Protein AF-A0A9P0GI19-F1 (afdb_monomer)

Structure (mmCIF, N/CA/C/O backbone):
data_AF-A0A9P0GI19-F1
#
_entry.id   AF-A0A9P0GI19-F1
#
loop_
_atom_site.group_PDB
_atom_site.id
_atom_site.type_symbol
_atom_site.label_atom_id
_atom_site.label_alt_id
_atom_site.label_comp_id
_atom_site.label_asym_id
_atom_site.label_entity_id
_atom_site.label_seq_id
_atom_site.pdbx_PDB_ins_code
_atom_site.Cartn_x
_atom_site.Cartn_y
_atom_site.Cartn_z
_atom_site.occupancy
_atom_site.B_iso_or_equiv
_atom_site.auth_seq_id
_atom_site.auth_comp_id
_atom_site.auth_asym_id
_atom_site.auth_atom_id
_atom_site.pdbx_PDB_model_num
ATOM 1 N N . MET A 1 1 ? 0.088 -21.884 -46.556 1.00 51.97 1 MET A N 1
ATOM 2 C CA . MET A 1 1 ? 1.433 -22.027 -45.948 1.00 51.97 1 MET A CA 1
ATOM 3 C C . MET A 1 1 ? 1.439 -21.371 -44.568 1.00 51.97 1 MET A C 1
ATOM 5 O O . MET A 1 1 ? 1.230 -20.167 -44.485 1.00 51.97 1 MET A O 1
ATO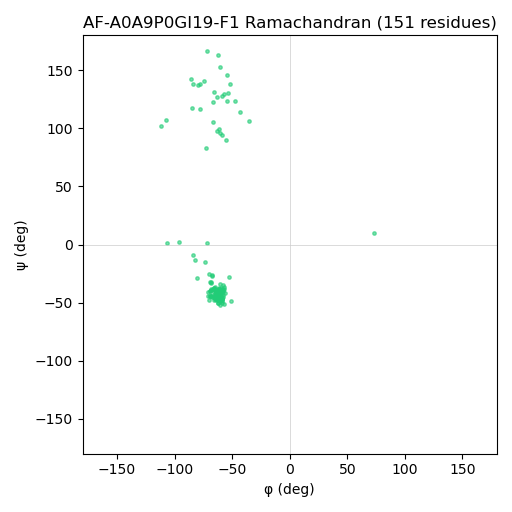M 9 N N . VAL A 1 2 ? 1.616 -22.134 -43.483 1.00 59.59 2 VAL A N 1
ATOM 10 C CA . VAL A 1 2 ? 1.692 -21.584 -42.114 1.00 59.59 2 VAL A CA 1
ATOM 11 C C . VAL A 1 2 ? 3.131 -21.141 -41.852 1.00 59.59 2 VAL A C 1
ATOM 13 O O . VAL A 1 2 ? 4.045 -21.959 -41.904 1.00 59.59 2 VAL A O 1
ATOM 16 N N . ARG A 1 3 ? 3.357 -19.843 -41.606 1.00 62.59 3 ARG A N 1
ATOM 17 C CA . ARG A 1 3 ? 4.704 -19.324 -41.318 1.00 62.59 3 ARG A CA 1
ATOM 18 C C . ARG A 1 3 ? 5.224 -19.899 -39.990 1.00 62.59 3 ARG A C 1
ATOM 20 O O . ARG A 1 3 ? 4.510 -19.807 -38.987 1.00 62.59 3 ARG A O 1
ATOM 27 N N . PRO A 1 4 ? 6.457 -20.435 -39.942 1.00 59.81 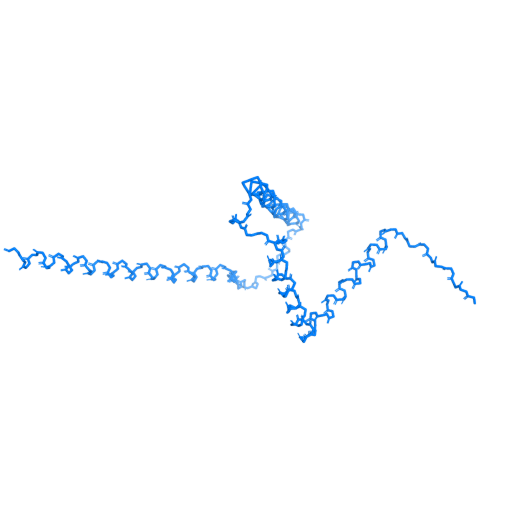4 PRO A N 1
ATOM 28 C CA . PRO A 1 4 ? 7.031 -20.947 -38.704 1.00 59.81 4 PRO A CA 1
ATOM 29 C C . PRO A 1 4 ? 7.190 -19.812 -37.682 1.00 59.81 4 PRO A C 1
ATOM 31 O O . PRO A 1 4 ? 7.761 -18.758 -37.974 1.00 59.81 4 PRO A O 1
ATOM 34 N N . LYS A 1 5 ? 6.651 -20.007 -36.471 1.00 65.44 5 LYS A N 1
ATOM 35 C CA . LYS A 1 5 ? 6.769 -19.035 -35.374 1.00 65.44 5 LYS A CA 1
ATOM 36 C C . LYS A 1 5 ? 8.231 -18.953 -34.927 1.00 65.44 5 LYS A C 1
ATOM 38 O O . LYS A 1 5 ? 8.809 -19.957 -34.519 1.00 65.44 5 LYS A O 1
ATOM 43 N N . ARG A 1 6 ? 8.815 -17.750 -34.970 1.00 68.06 6 ARG A N 1
ATOM 44 C CA . ARG A 1 6 ? 10.153 -17.480 -34.415 1.00 68.06 6 ARG A CA 1
ATOM 45 C C . ARG A 1 6 ? 10.155 -17.821 -32.920 1.00 68.06 6 ARG A C 1
ATOM 47 O O . ARG A 1 6 ? 9.285 -17.344 -32.188 1.00 68.06 6 ARG A O 1
ATOM 54 N N . LYS A 1 7 ? 11.116 -18.636 -32.474 1.00 67.94 7 LYS A N 1
ATOM 55 C CA . LYS A 1 7 ? 11.340 -18.915 -31.048 1.00 67.94 7 LYS A CA 1
ATOM 56 C C . LYS A 1 7 ? 11.823 -17.616 -30.390 1.00 67.94 7 LYS A C 1
ATOM 58 O O . LYS A 1 7 ? 12.934 -17.176 -30.648 1.00 67.94 7 LYS A O 1
ATOM 63 N N . CYS A 1 8 ? 10.949 -16.969 -29.623 1.00 65.12 8 CYS A N 1
ATOM 64 C CA . CYS A 1 8 ? 11.297 -15.815 -28.792 1.00 65.12 8 CYS A CA 1
ATOM 65 C C . CYS A 1 8 ? 12.006 -16.337 -27.539 1.00 65.12 8 CYS A C 1
ATOM 67 O O . CYS A 1 8 ? 11.541 -17.328 -26.968 1.00 65.12 8 CYS A O 1
ATOM 69 N N . SER A 1 9 ? 13.077 -15.679 -27.100 1.00 80.88 9 SER A N 1
ATOM 70 C CA . SER A 1 9 ? 13.710 -16.005 -25.817 1.00 80.88 9 SER A CA 1
ATOM 71 C C . SER A 1 9 ? 12.717 -15.800 -24.663 1.00 80.88 9 SER A C 1
ATOM 73 O O . SER A 1 9 ? 11.797 -14.979 -24.753 1.00 80.88 9 SER A O 1
ATOM 75 N N . ASP A 1 10 ? 12.880 -16.535 -23.562 1.00 79.31 10 ASP A N 1
ATOM 76 C CA . ASP A 1 10 ? 12.007 -16.404 -22.391 1.00 79.31 10 ASP A CA 1
ATOM 77 C C . ASP A 1 10 ? 11.998 -14.983 -21.819 1.00 79.31 10 ASP A C 1
ATOM 79 O O . ASP A 1 10 ? 10.946 -14.4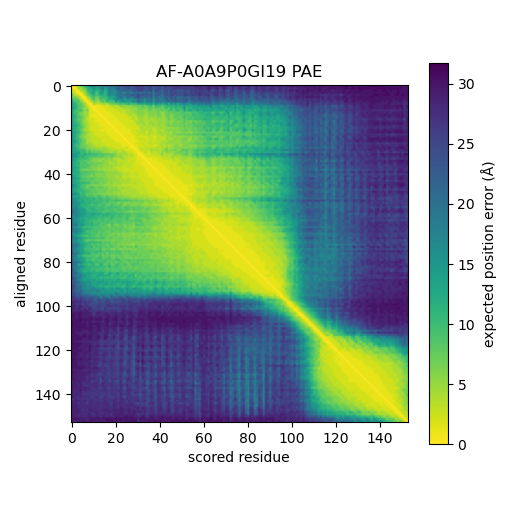90 -21.401 1.00 79.31 10 ASP A O 1
ATOM 83 N N . GLU A 1 11 ? 13.136 -14.291 -21.866 1.00 85.44 11 GLU A N 1
ATOM 84 C CA . GLU A 1 11 ? 13.231 -12.898 -21.428 1.00 85.44 11 GLU A CA 1
ATOM 85 C C . GLU A 1 11 ? 12.482 -11.947 -22.367 1.00 85.44 11 GLU A C 1
ATOM 87 O O . GLU A 1 11 ? 11.728 -11.084 -21.912 1.00 85.44 11 GLU A O 1
ATOM 92 N N . GLU A 1 12 ? 12.562 -12.161 -23.679 1.00 85.12 12 GLU A N 1
ATOM 93 C CA . GLU A 1 12 ? 11.792 -11.380 -24.653 1.00 85.12 12 GLU A CA 1
ATOM 94 C C . GLU A 1 12 ? 10.284 -11.618 -24.505 1.00 85.12 12 GLU A C 1
ATOM 96 O O . GLU A 1 12 ? 9.478 -10.693 -24.641 1.00 85.12 12 GLU A O 1
ATOM 101 N N . ARG A 1 13 ? 9.880 -12.855 -24.188 1.00 84.31 13 ARG A N 1
ATOM 102 C CA . ARG A 1 13 ? 8.482 -13.204 -23.917 1.00 84.31 13 ARG A CA 1
ATOM 103 C C . ARG A 1 13 ? 7.970 -12.490 -22.666 1.00 84.31 13 ARG A C 1
ATOM 105 O O . ARG A 1 13 ? 6.895 -11.887 -22.713 1.00 84.31 13 ARG A O 1
ATOM 112 N N . LYS A 1 14 ? 8.744 -12.501 -21.575 1.00 89.94 14 LYS A N 1
ATOM 113 C CA . LYS A 1 14 ? 8.419 -11.761 -20.342 1.00 89.94 14 LYS A CA 1
ATOM 114 C C . LYS A 1 14 ? 8.334 -10.259 -20.602 1.00 89.94 14 LYS A C 1
ATOM 116 O O . LYS A 1 14 ? 7.399 -9.613 -20.126 1.00 89.94 14 LYS A O 1
ATOM 121 N N . GLN A 1 15 ? 9.263 -9.704 -21.375 1.00 90.75 15 GLN A N 1
ATOM 122 C CA . GLN A 1 15 ? 9.289 -8.279 -21.688 1.00 90.75 15 GLN A CA 1
ATOM 123 C C . GLN A 1 15 ? 8.067 -7.856 -22.515 1.00 90.75 15 GLN A C 1
ATOM 125 O O . GLN A 1 15 ? 7.352 -6.930 -22.126 1.00 90.75 15 GLN A O 1
ATOM 130 N N . LYS A 1 16 ? 7.730 -8.604 -23.573 1.00 89.12 16 LYS A N 1
ATOM 131 C CA . LYS A 1 16 ? 6.510 -8.371 -24.366 1.00 89.12 16 LYS A CA 1
ATOM 132 C C . LYS A 1 16 ? 5.245 -8.454 -23.516 1.00 89.12 16 LYS A C 1
ATOM 134 O O . LYS A 1 16 ? 4.326 -7.651 -23.687 1.00 89.12 16 LYS A O 1
ATOM 139 N N . GLN A 1 17 ? 5.191 -9.391 -22.569 1.00 91.06 17 GLN A N 1
ATOM 140 C CA . GLN A 1 17 ? 4.063 -9.503 -21.648 1.00 91.06 17 GLN A CA 1
ATOM 141 C C . GLN A 1 17 ? 3.953 -8.273 -20.733 1.00 91.06 17 GLN A C 1
ATOM 143 O O . GLN A 1 17 ? 2.862 -7.715 -20.594 1.00 91.06 17 GLN A O 1
ATOM 148 N N . ARG A 1 18 ? 5.070 -7.797 -20.162 1.00 93.06 18 ARG A N 1
ATOM 149 C CA . ARG A 1 18 ? 5.110 -6.574 -19.337 1.00 93.06 18 ARG A CA 1
ATOM 150 C C . ARG A 1 18 ? 4.628 -5.353 -20.115 1.00 93.06 18 ARG A C 1
ATOM 152 O O . ARG A 1 18 ? 3.797 -4.599 -19.611 1.00 93.06 18 ARG A O 1
ATOM 159 N N . GLU A 1 19 ? 5.101 -5.183 -21.345 1.00 93.38 19 GLU A N 1
ATOM 160 C CA . GLU A 1 19 ? 4.708 -4.073 -22.218 1.00 93.38 19 GLU A CA 1
ATOM 161 C C . GLU A 1 19 ? 3.229 -4.133 -22.598 1.00 93.38 19 GLU A C 1
ATOM 163 O O . GLU A 1 19 ? 2.533 -3.119 -22.548 1.00 93.38 19 GLU A O 1
ATOM 168 N N . THR A 1 20 ? 2.716 -5.325 -22.902 1.00 93.38 20 THR A N 1
ATOM 169 C CA . THR A 1 20 ? 1.297 -5.524 -23.221 1.00 93.38 20 THR A CA 1
ATOM 170 C C . THR A 1 20 ? 0.411 -5.162 -22.028 1.00 93.38 20 THR A C 1
ATOM 172 O O . THR A 1 20 ? -0.559 -4.418 -22.178 1.00 93.38 20 THR A O 1
ATOM 175 N N . VAL A 1 21 ? 0.777 -5.611 -20.822 1.00 93.06 21 VAL A N 1
ATOM 176 C CA . VAL A 1 21 ? 0.066 -5.261 -19.581 1.00 93.06 21 VAL A CA 1
ATOM 177 C C . VAL A 1 21 ? 0.151 -3.760 -19.299 1.00 93.06 21 VAL A C 1
ATOM 179 O O . VAL A 1 21 ? -0.842 -3.160 -18.884 1.00 93.06 21 VAL A O 1
ATOM 182 N N . LYS A 1 22 ? 1.306 -3.130 -19.545 1.00 93.44 22 LYS A N 1
ATOM 183 C CA . LYS A 1 22 ? 1.484 -1.681 -19.386 1.00 93.44 22 LYS A CA 1
ATOM 184 C C . LYS A 1 22 ? 0.533 -0.908 -20.304 1.00 93.44 22 LYS A C 1
ATOM 186 O O . LYS A 1 22 ? -0.259 -0.109 -19.807 1.00 93.44 22 LYS A O 1
ATOM 191 N N . ARG A 1 23 ? 0.523 -1.232 -21.602 1.00 93.38 23 ARG A N 1
ATOM 192 C CA . ARG A 1 23 ? -0.377 -0.619 -22.595 1.00 93.38 23 ARG A CA 1
ATOM 193 C C . ARG A 1 23 ? -1.849 -0.837 -22.247 1.00 93.38 23 ARG A C 1
ATOM 195 O O . ARG A 1 23 ? -2.660 0.071 -22.385 1.00 93.38 23 ARG A O 1
ATOM 202 N N . PHE A 1 24 ? -2.211 -2.027 -21.768 1.00 92.44 24 PHE A N 1
ATOM 203 C CA . PHE A 1 24 ? -3.574 -2.318 -21.318 1.00 92.44 24 PHE A CA 1
ATOM 204 C C . PHE A 1 24 ? -3.997 -1.424 -20.141 1.00 92.44 24 PHE A C 1
ATOM 206 O O . PHE A 1 24 ? -5.075 -0.831 -20.169 1.00 92.44 24 PHE A O 1
ATOM 213 N N . ARG A 1 25 ? -3.129 -1.262 -19.135 1.00 88.88 25 ARG A N 1
ATOM 214 C CA . ARG A 1 25 ? -3.385 -0.379 -17.984 1.00 88.88 25 ARG A CA 1
ATOM 215 C C . ARG A 1 25 ? -3.516 1.086 -18.394 1.00 88.88 25 ARG A C 1
ATOM 217 O O . ARG A 1 25 ? -4.370 1.783 -17.855 1.00 88.88 25 ARG A O 1
ATOM 224 N N . GLU A 1 26 ? -2.698 1.547 -19.337 1.00 91.38 26 GLU A N 1
ATOM 225 C CA . GLU A 1 26 ? -2.779 2.905 -19.892 1.00 91.38 26 GLU A CA 1
ATOM 226 C C . GLU A 1 26 ? -4.103 3.130 -20.631 1.00 91.38 26 GLU A C 1
ATOM 228 O O . GLU A 1 26 ? -4.789 4.114 -20.367 1.00 91.38 26 GLU A O 1
ATOM 233 N N . LYS A 1 27 ? -4.535 2.174 -21.464 1.00 91.31 27 LYS A N 1
ATOM 234 C CA . LYS A 1 27 ? -5.835 2.236 -22.156 1.00 91.31 27 LYS A CA 1
ATOM 235 C C . LYS A 1 27 ? -7.020 2.334 -21.196 1.00 91.31 27 LYS A C 1
ATOM 237 O O . LYS A 1 27 ? -7.977 3.043 -21.496 1.00 91.31 27 LYS A O 1
ATOM 242 N N . ILE A 1 28 ? -6.978 1.627 -20.066 1.00 88.69 28 ILE A N 1
ATOM 243 C CA . ILE A 1 28 ? -8.022 1.730 -19.036 1.00 88.69 28 ILE A CA 1
ATOM 244 C C . ILE A 1 28 ? -7.952 3.091 -18.347 1.00 88.69 28 ILE A C 1
ATOM 246 O O . ILE A 1 28 ? -8.973 3.753 -18.231 1.00 88.69 28 ILE A O 1
ATOM 250 N N . ARG A 1 29 ? -6.759 3.530 -17.928 1.00 89.56 29 ARG A N 1
ATOM 251 C CA . ARG A 1 29 ? -6.575 4.804 -17.216 1.00 89.56 29 ARG A CA 1
ATOM 252 C C . ARG A 1 29 ? -7.029 6.011 -18.037 1.00 89.56 29 ARG A C 1
ATOM 254 O O . ARG A 1 29 ? -7.617 6.925 -17.478 1.00 89.56 29 ARG A O 1
ATOM 261 N N . ASN A 1 30 ? -6.762 6.001 -19.340 1.00 91.00 30 ASN A N 1
ATOM 262 C CA . ASN A 1 30 ? -7.091 7.113 -20.228 1.00 91.00 30 ASN A CA 1
ATOM 263 C C . ASN A 1 30 ? -8.600 7.212 -20.530 1.00 91.00 30 ASN A C 1
ATOM 265 O O . ASN A 1 30 ? -9.050 8.244 -21.011 1.00 91.00 30 ASN A O 1
ATOM 269 N N . ASN A 1 31 ? -9.386 6.167 -20.243 1.00 90.94 31 ASN A N 1
ATOM 270 C CA . ASN A 1 31 ? -10.837 6.158 -20.427 1.00 90.94 31 ASN A CA 1
ATOM 271 C C . ASN A 1 31 ? -11.548 6.227 -19.069 1.00 90.94 31 ASN A C 1
ATOM 273 O O . ASN A 1 31 ? -11.615 5.222 -18.362 1.00 90.94 31 ASN A O 1
ATOM 277 N N . SER A 1 32 ? -12.142 7.379 -18.739 1.00 86.62 32 SER A N 1
ATOM 278 C CA . SER A 1 32 ? -12.802 7.618 -17.441 1.00 86.62 32 SER A CA 1
ATOM 279 C C . SER A 1 32 ? -13.819 6.526 -17.063 1.00 86.62 32 SER A C 1
ATOM 281 O O . SER A 1 32 ? -13.718 5.926 -15.994 1.00 86.62 32 SER A O 1
ATOM 283 N N . ASN A 1 33 ? -14.721 6.164 -17.983 1.00 88.88 33 ASN A N 1
ATOM 284 C CA . ASN A 1 33 ? -15.758 5.154 -17.729 1.00 88.88 33 ASN A CA 1
ATOM 285 C C . ASN A 1 33 ? -15.173 3.767 -17.417 1.00 88.88 33 ASN A C 1
ATOM 287 O O . ASN A 1 33 ? -15.578 3.119 -16.455 1.00 88.88 33 ASN A O 1
ATOM 291 N N . LYS A 1 34 ? -14.166 3.330 -18.187 1.00 89.19 34 LYS A N 1
ATOM 292 C CA . LYS A 1 34 ? -13.504 2.029 -17.976 1.00 89.19 34 LYS A CA 1
ATOM 293 C C . LYS A 1 34 ? -12.700 2.003 -16.679 1.00 89.19 34 LYS A C 1
ATOM 295 O O . LYS A 1 34 ? -12.561 0.954 -16.056 1.00 89.19 34 LYS A O 1
ATOM 300 N N . TYR A 1 35 ? -12.143 3.143 -16.281 1.00 90.50 35 TYR A N 1
ATOM 301 C CA . TYR A 1 35 ? -11.402 3.272 -15.035 1.00 90.50 35 TYR A CA 1
ATOM 302 C C . TYR A 1 35 ? -12.316 3.170 -13.807 1.00 90.50 35 TYR A C 1
ATOM 304 O O . TYR A 1 35 ? -11.996 2.440 -12.865 1.00 90.50 35 TYR A O 1
ATOM 312 N N . GLU A 1 36 ? -13.469 3.841 -13.831 1.00 91.94 36 GLU A N 1
ATOM 313 C CA . GLU A 1 36 ? -14.451 3.758 -12.745 1.00 91.94 36 GLU A CA 1
ATOM 314 C C . GLU A 1 36 ? -15.109 2.373 -12.665 1.00 91.94 36 GLU A C 1
ATOM 316 O O . GLU A 1 36 ? -15.243 1.817 -11.573 1.00 91.94 36 GLU A O 1
ATOM 321 N N . GLU A 1 37 ? -15.405 1.743 -13.804 1.00 92.88 37 GLU A N 1
ATOM 322 C CA . GLU A 1 37 ? -15.878 0.355 -13.850 1.00 92.88 37 GLU A CA 1
ATOM 323 C C . GLU A 1 37 ? -14.846 -0.623 -13.261 1.00 92.88 37 GLU A C 1
ATOM 325 O O . GLU A 1 37 ? -15.179 -1.469 -12.429 1.00 92.88 37 GLU A O 1
ATOM 330 N N . ALA A 1 38 ? -13.563 -0.469 -13.609 1.00 91.19 38 ALA A N 1
ATOM 331 C CA . ALA A 1 38 ? -12.494 -1.286 -13.041 1.00 91.19 38 ALA A CA 1
ATOM 332 C C . ALA A 1 38 ? -12.387 -1.118 -11.515 1.00 91.19 38 ALA A C 1
ATOM 334 O O . ALA A 1 38 ? -12.253 -2.111 -10.795 1.00 91.19 38 ALA A O 1
ATOM 335 N N . LYS A 1 39 ? -12.499 0.116 -11.006 1.00 94.06 39 LYS A N 1
ATOM 336 C CA . LYS A 1 39 ? -12.533 0.380 -9.561 1.00 94.06 39 LYS A CA 1
ATOM 337 C C . LYS A 1 39 ? -13.737 -0.262 -8.885 1.00 94.06 39 LYS A C 1
ATOM 339 O O . LYS A 1 39 ? -13.578 -0.821 -7.800 1.00 94.06 39 LYS A O 1
ATOM 344 N N . ARG A 1 40 ? -14.926 -0.172 -9.487 1.00 95.12 40 ARG A N 1
ATOM 345 C CA . ARG A 1 40 ? -16.143 -0.799 -8.955 1.00 95.12 40 ARG A CA 1
ATOM 346 C C . ARG A 1 40 ? -15.956 -2.309 -8.834 1.00 95.12 40 ARG A C 1
ATOM 348 O O . ARG A 1 40 ? -16.126 -2.846 -7.743 1.00 95.12 40 ARG A O 1
ATOM 355 N N . ASN A 1 41 ? -15.502 -2.951 -9.908 1.00 94.50 41 ASN A N 1
ATOM 356 C CA . ASN A 1 41 ? -15.245 -4.390 -9.944 1.00 94.50 41 ASN A CA 1
ATOM 357 C C . ASN A 1 41 ? -14.199 -4.814 -8.902 1.00 94.50 41 ASN A C 1
ATOM 359 O O . ASN A 1 41 ? -14.311 -5.874 -8.289 1.00 94.50 41 ASN A O 1
ATOM 363 N N . GLU A 1 42 ? -13.168 -3.998 -8.672 1.00 93.69 42 GLU A N 1
ATOM 364 C CA . GLU A 1 42 ? -12.162 -4.284 -7.648 1.00 93.69 42 GLU A CA 1
ATOM 365 C C . GLU A 1 42 ? -12.717 -4.161 -6.222 1.00 93.69 42 GLU A C 1
ATOM 367 O O . GLU A 1 42 ? -12.432 -5.022 -5.384 1.00 93.69 42 GLU A O 1
ATOM 372 N N . ARG A 1 43 ? -13.563 -3.157 -5.949 1.00 95.25 43 ARG A N 1
ATOM 373 C CA . ARG A 1 43 ? -14.270 -3.041 -4.662 1.00 95.25 43 ARG A CA 1
ATOM 374 C C . ARG A 1 43 ? -15.168 -4.247 -4.419 1.00 95.25 43 ARG A C 1
ATOM 376 O O . ARG A 1 43 ? -15.101 -4.839 -3.349 1.00 95.25 43 ARG A O 1
ATOM 383 N N . GLU A 1 44 ? -15.957 -4.637 -5.412 1.00 96.31 44 GLU A N 1
ATOM 384 C CA . GLU A 1 44 ? -16.855 -5.789 -5.318 1.00 96.31 44 GLU A CA 1
ATOM 385 C C . GLU A 1 44 ? -16.079 -7.084 -5.047 1.00 96.31 44 GLU A C 1
ATOM 387 O O . GLU A 1 44 ? -16.370 -7.804 -4.097 1.00 96.31 44 GLU A O 1
ATOM 392 N N . ARG A 1 45 ? -14.983 -7.326 -5.778 1.00 95.75 45 ARG A N 1
ATOM 393 C CA . ARG A 1 45 ? -14.088 -8.464 -5.507 1.00 95.75 45 ARG A CA 1
ATOM 394 C C . ARG A 1 45 ? -13.524 -8.445 -4.090 1.00 95.75 45 ARG A C 1
ATOM 396 O O . ARG A 1 45 ? -13.362 -9.510 -3.493 1.00 95.75 45 ARG A O 1
ATOM 403 N N . TYR A 1 46 ? -13.174 -7.269 -3.570 1.00 94.94 46 TYR A N 1
ATOM 404 C CA . TYR A 1 46 ? -12.691 -7.128 -2.201 1.00 94.94 46 TYR A CA 1
ATOM 405 C C . TYR A 1 46 ? -13.776 -7.502 -1.186 1.00 94.94 46 TYR A C 1
ATOM 407 O O . TYR A 1 46 ? -13.496 -8.302 -0.292 1.00 94.94 46 TYR A O 1
ATOM 415 N N . TYR A 1 47 ? -15.000 -6.988 -1.345 1.00 94.25 47 TYR A N 1
ATOM 416 C CA . TYR A 1 47 ? -16.126 -7.330 -0.473 1.00 94.25 47 TYR A CA 1
ATOM 417 C C . TYR A 1 47 ? -16.451 -8.822 -0.539 1.00 94.25 47 TYR A C 1
ATOM 419 O O . TYR A 1 47 ? -16.426 -9.471 0.501 1.00 94.25 47 TYR A O 1
ATOM 427 N N . ASN A 1 48 ? -16.558 -9.405 -1.735 1.00 95.25 48 ASN A N 1
ATOM 428 C CA . ASN A 1 48 ? -16.811 -10.839 -1.904 1.00 95.25 48 ASN A CA 1
ATOM 429 C C . ASN A 1 48 ? -15.716 -11.690 -1.237 1.00 95.25 48 ASN A C 1
ATOM 431 O O . ASN A 1 48 ? -15.987 -12.697 -0.589 1.00 95.25 48 ASN A O 1
ATOM 435 N N . ARG A 1 49 ? -14.440 -11.291 -1.343 1.00 95.06 49 ARG A N 1
ATOM 436 C CA . ARG A 1 49 ? -13.337 -11.992 -0.660 1.00 95.06 49 ARG A CA 1
ATOM 437 C C . ARG A 1 49 ? -13.379 -11.842 0.856 1.00 95.06 49 ARG A C 1
ATOM 439 O O . ARG A 1 49 ? -12.930 -12.751 1.555 1.00 95.06 49 ARG A O 1
ATOM 446 N N . LYS A 1 50 ? -13.851 -10.702 1.351 1.00 92.44 50 LYS A N 1
ATOM 447 C CA . LYS A 1 50 ? -14.028 -10.445 2.778 1.00 92.44 50 LYS A CA 1
ATOM 448 C C . LYS A 1 50 ? -15.190 -11.268 3.336 1.00 92.44 50 LYS A C 1
ATOM 450 O O . LYS A 1 50 ? -15.011 -11.899 4.369 1.00 92.44 50 LYS A O 1
ATOM 455 N N . GLU A 1 51 ? -16.315 -11.326 2.626 1.00 91.44 51 GLU A N 1
ATOM 456 C CA . GLU A 1 51 ? -17.486 -12.141 2.980 1.00 91.44 51 GLU A CA 1
ATOM 457 C C . GLU A 1 51 ? -17.158 -13.635 3.005 1.00 91.44 51 GLU A C 1
ATOM 459 O O . GLU A 1 51 ? -17.432 -14.310 3.989 1.00 91.44 51 GLU A O 1
ATOM 464 N N . VAL A 1 52 ? -16.451 -14.137 1.987 1.00 94.00 52 VAL A N 1
ATOM 465 C CA . VAL A 1 52 ? -15.994 -15.541 1.921 1.00 94.00 52 VAL A CA 1
ATOM 466 C C . VAL A 1 52 ? -14.852 -15.833 2.923 1.00 94.00 52 VAL A C 1
ATOM 468 O O . VAL A 1 52 ? -14.316 -16.937 2.967 1.00 94.00 52 VAL A O 1
ATOM 471 N N . GLY A 1 53 ? -14.418 -14.855 3.727 1.00 87.94 53 GLY A N 1
ATOM 472 C CA . GLY A 1 53 ? -13.396 -15.044 4.765 1.00 87.94 53 GLY A CA 1
ATOM 473 C C . GLY A 1 53 ? -11.964 -15.221 4.243 1.00 87.94 53 GLY A C 1
ATOM 474 O O . GLY A 1 53 ? -11.052 -15.519 5.015 1.00 87.94 53 GLY A O 1
ATOM 475 N N . LYS A 1 54 ? -11.726 -14.995 2.942 1.00 90.81 54 LYS A N 1
ATOM 476 C CA . LYS A 1 54 ? -10.376 -15.004 2.343 1.00 90.81 54 LYS A CA 1
ATOM 477 C C . LYS A 1 54 ? -9.544 -13.802 2.790 1.00 90.81 54 LYS A C 1
ATOM 479 O O . LYS A 1 54 ? -8.318 -13.864 2.770 1.00 90.81 54 LYS A O 1
ATOM 484 N N . ILE A 1 55 ? -10.200 -12.707 3.172 1.00 90.44 55 ILE A N 1
ATOM 485 C CA . ILE A 1 55 ? -9.572 -11.537 3.792 1.00 90.44 55 ILE A CA 1
ATOM 486 C C . ILE A 1 55 ? -10.047 -11.474 5.242 1.00 90.44 55 ILE A C 1
ATOM 488 O O . ILE A 1 55 ? -11.164 -11.039 5.512 1.00 90.44 55 ILE A O 1
ATOM 492 N N . LYS A 1 56 ? -9.185 -11.903 6.169 1.00 91.25 56 LYS A N 1
ATOM 493 C CA . LYS A 1 56 ? -9.452 -11.848 7.610 1.00 91.25 56 LYS A CA 1
ATOM 494 C C . LYS A 1 56 ? -9.092 -10.475 8.176 1.00 91.25 56 LYS A C 1
ATOM 496 O O . LYS A 1 56 ? -8.044 -9.911 7.849 1.00 91.25 56 LYS A O 1
ATOM 501 N N . SER A 1 57 ? -9.932 -9.947 9.060 1.00 90.81 57 SER A N 1
ATOM 502 C CA . SER A 1 57 ? -9.569 -8.808 9.907 1.00 90.81 57 SER A CA 1
ATOM 503 C C . SER A 1 57 ? -8.560 -9.227 10.987 1.00 90.81 57 SER A C 1
ATOM 505 O O . SER A 1 57 ? -8.377 -10.409 11.272 1.00 90.81 57 SER A O 1
ATOM 507 N N . ILE A 1 58 ? -7.922 -8.259 11.654 1.00 90.12 58 ILE A N 1
ATOM 508 C CA . ILE A 1 58 ? -6.990 -8.548 12.761 1.00 90.12 58 ILE A CA 1
ATOM 509 C C . ILE A 1 58 ? -7.681 -9.275 13.920 1.00 90.12 58 ILE A C 1
ATOM 511 O O . ILE A 1 58 ? -7.060 -10.127 14.556 1.00 90.12 58 ILE A O 1
ATOM 515 N N . SER A 1 59 ? -8.954 -8.975 14.185 1.00 90.38 59 SER A N 1
ATOM 516 C CA . SER A 1 59 ? -9.725 -9.672 15.218 1.00 90.38 59 SER A CA 1
ATOM 517 C C . SER A 1 59 ? -10.032 -11.122 14.840 1.00 90.38 59 SER A C 1
ATOM 519 O O . SER A 1 59 ? -10.044 -11.975 15.717 1.00 90.38 59 SER A O 1
ATOM 521 N N . GLN A 1 60 ? -10.210 -11.407 13.547 1.00 92.38 60 GLN A N 1
ATOM 522 C CA . GLN A 1 60 ? -10.493 -12.748 13.020 1.00 92.38 60 GLN A CA 1
ATOM 523 C C . GLN A 1 60 ? -9.237 -13.615 12.835 1.00 92.38 60 GLN A C 1
ATOM 525 O O . GLN A 1 60 ? -9.346 -14.819 12.612 1.00 92.38 60 GLN A O 1
ATOM 530 N N . MET A 1 61 ? -8.041 -13.023 12.887 1.00 94.75 61 MET A N 1
ATOM 531 C CA . MET A 1 61 ? -6.782 -13.760 12.790 1.00 94.75 61 MET A CA 1
ATOM 532 C C . MET A 1 61 ? -6.413 -14.417 14.125 1.00 94.75 61 MET A C 1
ATOM 534 O O . MET A 1 61 ? -6.443 -13.782 15.185 1.00 94.75 61 MET A O 1
ATOM 538 N N . SER A 1 62 ? -5.953 -15.666 14.058 1.00 95.44 62 SER A N 1
ATOM 539 C CA . SER A 1 62 ? -5.343 -16.362 15.192 1.00 95.44 62 SER A CA 1
ATOM 540 C C . SER A 1 62 ? -4.061 -15.664 15.658 1.00 95.44 62 SER A C 1
ATOM 542 O O . SER A 1 62 ? -3.440 -14.879 14.936 1.00 95.44 62 SER A O 1
ATOM 544 N N . TYR A 1 63 ? -3.602 -15.971 16.874 1.00 96.38 63 TYR A N 1
ATOM 545 C CA . TYR A 1 63 ? -2.349 -15.413 17.390 1.00 96.38 63 TYR A CA 1
ATOM 546 C C . TYR A 1 63 ? -1.146 -15.697 16.471 1.00 96.38 63 TYR A C 1
ATOM 548 O O . TYR A 1 63 ? -0.353 -14.792 16.201 1.00 96.38 63 TYR A O 1
ATOM 556 N N . ARG A 1 64 ? -1.048 -16.921 15.935 1.00 96.25 64 ARG A N 1
ATOM 557 C CA . ARG A 1 64 ? 0.030 -17.319 15.017 1.00 96.25 64 ARG A CA 1
ATOM 558 C C . ARG A 1 64 ? -0.006 -16.514 13.717 1.00 96.25 64 ARG A C 1
ATOM 560 O O . ARG A 1 64 ? 1.019 -15.963 13.326 1.00 96.25 64 ARG A O 1
ATOM 567 N N . GLU A 1 65 ? -1.181 -16.370 13.104 1.00 95.19 65 GLU A N 1
ATOM 568 C CA . GLU A 1 65 ? -1.360 -15.559 11.890 1.00 95.19 65 GLU A CA 1
ATOM 569 C C . GLU A 1 65 ? -1.017 -14.085 12.142 1.00 95.19 65 GLU A C 1
ATOM 571 O O . GLU A 1 65 ? -0.282 -13.477 11.366 1.00 95.19 65 GLU A O 1
ATOM 576 N N . ARG A 1 66 ? -1.463 -13.514 13.271 1.00 96.56 66 ARG A N 1
ATOM 577 C CA . ARG A 1 66 ? -1.108 -12.137 13.656 1.00 96.56 66 ARG A CA 1
ATOM 578 C C . ARG A 1 66 ? 0.397 -11.960 13.830 1.00 96.56 66 ARG A C 1
ATOM 580 O O . ARG A 1 66 ? 0.941 -10.943 13.401 1.00 96.56 66 ARG A O 1
ATOM 587 N N . SER A 1 67 ? 1.070 -12.921 14.462 1.00 97.00 67 SER A N 1
ATOM 588 C CA . SER A 1 67 ? 2.524 -12.889 14.652 1.00 97.00 67 SER A CA 1
ATOM 589 C C . SER A 1 67 ? 3.260 -12.926 13.311 1.00 97.00 67 SER A C 1
ATOM 591 O O . SER A 1 67 ? 4.119 -12.077 13.047 1.00 97.00 67 SER A O 1
ATOM 593 N N . GLN A 1 68 ? 2.850 -13.830 12.417 1.00 96.94 68 GLN A N 1
ATOM 594 C CA . GLN A 1 68 ? 3.400 -13.925 11.068 1.00 96.94 68 GLN A CA 1
ATOM 595 C C . GLN A 1 68 ? 3.178 -12.627 10.282 1.00 96.94 68 GLN A C 1
ATOM 597 O O . GLN A 1 68 ? 4.125 -12.070 9.726 1.00 96.94 68 GLN A O 1
ATOM 602 N N . GLN A 1 69 ? 1.967 -12.066 10.323 1.00 96.31 69 GLN A N 1
ATOM 603 C CA . GLN A 1 69 ? 1.655 -10.815 9.636 1.00 96.31 69 GLN A CA 1
ATOM 604 C C . GLN A 1 69 ? 2.501 -9.641 10.155 1.00 96.31 69 GLN A C 1
ATOM 606 O O . GLN A 1 69 ? 2.983 -8.831 9.360 1.00 96.31 69 GLN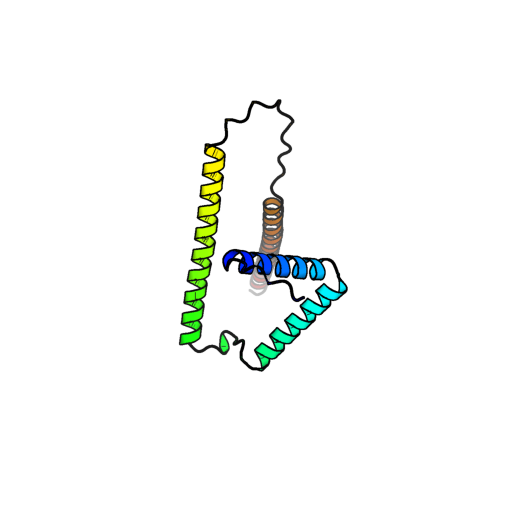 A O 1
ATOM 611 N N . ARG A 1 70 ? 2.744 -9.566 11.472 1.00 96.56 70 ARG A N 1
ATOM 612 C CA . ARG A 1 70 ? 3.648 -8.571 12.078 1.00 96.56 70 ARG A CA 1
ATOM 613 C C . ARG A 1 70 ? 5.098 -8.768 11.636 1.00 96.56 70 ARG A C 1
ATOM 615 O O . ARG A 1 70 ? 5.798 -7.781 11.407 1.00 96.56 70 ARG A O 1
ATOM 622 N N . LYS A 1 71 ? 5.568 -10.014 11.514 1.00 97.94 71 LYS A N 1
ATOM 623 C CA . LYS A 1 71 ? 6.906 -10.325 10.984 1.00 97.94 71 LYS A CA 1
ATOM 624 C C . LYS A 1 71 ? 7.044 -9.824 9.546 1.00 97.94 71 LYS A C 1
ATOM 626 O O . LYS A 1 71 ? 7.976 -9.076 9.261 1.00 97.94 71 LYS A O 1
ATOM 631 N N . GLU A 1 72 ? 6.070 -10.123 8.692 1.00 97.06 72 GLU A N 1
ATOM 632 C CA . GLU A 1 72 ? 6.041 -9.629 7.313 1.00 97.06 72 GLU A CA 1
ATOM 633 C C . GLU A 1 72 ? 6.006 -8.101 7.232 1.00 97.06 72 GLU A C 1
ATOM 635 O O . GLU A 1 72 ? 6.684 -7.511 6.394 1.00 97.06 72 GLU A O 1
ATOM 640 N N . TRP A 1 73 ? 5.233 -7.431 8.093 1.00 97.06 73 TRP A N 1
ATOM 641 C CA . TRP A 1 73 ? 5.197 -5.966 8.126 1.00 97.06 73 TRP A CA 1
ATOM 642 C C . TRP A 1 73 ? 6.550 -5.366 8.488 1.00 97.06 73 TRP A C 1
ATOM 644 O O . TRP A 1 73 ? 6.989 -4.427 7.823 1.00 97.06 73 TRP A O 1
ATOM 654 N N . ARG A 1 74 ? 7.238 -5.927 9.490 1.00 97.88 74 ARG A N 1
ATOM 655 C CA . ARG A 1 74 ? 8.600 -5.504 9.849 1.00 97.88 74 ARG A CA 1
ATOM 656 C C . ARG A 1 74 ? 9.561 -5.687 8.681 1.00 97.88 74 ARG A C 1
ATOM 658 O O . ARG A 1 74 ? 10.316 -4.774 8.364 1.00 97.88 74 ARG A O 1
ATOM 665 N N . GLU A 1 75 ? 9.481 -6.820 7.996 1.00 97.81 75 GLU A N 1
ATOM 666 C CA . GLU A 1 75 ? 10.341 -7.116 6.853 1.00 97.81 75 GLU A CA 1
ATOM 667 C C . GLU A 1 75 ? 10.074 -6.189 5.656 1.00 97.81 75 GLU A C 1
ATOM 669 O O . GLU A 1 75 ? 11.009 -5.648 5.068 1.00 97.81 75 GLU A O 1
ATOM 674 N N . ARG A 1 76 ? 8.803 -5.950 5.307 1.00 97.25 76 ARG A N 1
ATOM 675 C CA . ARG A 1 76 ? 8.426 -4.997 4.247 1.00 97.25 76 ARG A CA 1
ATOM 676 C C . ARG A 1 76 ? 8.857 -3.574 4.596 1.00 97.25 76 ARG A C 1
ATOM 678 O O . ARG A 1 76 ? 9.329 -2.858 3.715 1.00 97.25 76 ARG A O 1
ATOM 685 N N . SER A 1 77 ? 8.710 -3.175 5.860 1.00 97.06 77 SER A N 1
ATOM 686 C CA . SER A 1 77 ? 9.153 -1.866 6.350 1.00 97.06 77 SER A CA 1
ATOM 687 C C . SER A 1 77 ? 10.666 -1.708 6.203 1.00 97.06 77 SER A C 1
ATOM 689 O O . SER A 1 77 ? 11.120 -0.741 5.591 1.00 97.06 77 SER A O 1
ATOM 691 N N . LYS A 1 78 ? 11.436 -2.711 6.646 1.00 97.69 78 LYS A N 1
ATOM 692 C CA . LYS A 1 78 ? 12.891 -2.755 6.478 1.00 97.69 78 LYS A CA 1
ATOM 693 C C . LYS A 1 78 ? 13.288 -2.659 5.002 1.00 97.69 78 LYS A C 1
ATOM 695 O O . LYS A 1 78 ? 14.021 -1.752 4.635 1.00 97.69 78 LYS A O 1
ATOM 700 N N . ARG A 1 79 ? 12.704 -3.490 4.130 1.00 97.12 79 ARG A N 1
ATOM 701 C CA . ARG A 1 79 ? 12.957 -3.444 2.675 1.00 97.12 79 ARG A CA 1
ATOM 702 C C . ARG A 1 79 ? 12.656 -2.077 2.055 1.00 97.12 79 ARG A C 1
ATOM 704 O O . ARG A 1 79 ? 13.360 -1.638 1.151 1.00 97.12 79 ARG A O 1
ATOM 711 N N . CYS A 1 80 ? 11.596 -1.407 2.505 1.00 96.19 80 CYS A N 1
ATOM 712 C CA . CYS A 1 80 ? 11.257 -0.059 2.050 1.00 96.19 80 CYS A CA 1
ATOM 713 C C . CYS A 1 80 ? 12.294 0.974 2.513 1.00 96.19 80 CYS A C 1
ATOM 715 O O . CYS A 1 80 ? 12.696 1.832 1.727 1.00 96.19 80 CYS A O 1
ATOM 717 N N . TYR A 1 81 ? 12.724 0.888 3.772 1.00 95.81 81 TYR A N 1
ATOM 718 C CA . TYR A 1 81 ? 13.761 1.747 4.332 1.00 95.81 81 TYR A CA 1
ATOM 719 C C . TYR A 1 81 ? 15.100 1.564 3.610 1.00 95.81 81 TYR A C 1
ATOM 721 O O . TYR A 1 81 ? 15.660 2.548 3.130 1.00 95.81 81 TYR A O 1
ATOM 729 N N . ASP A 1 82 ? 15.556 0.321 3.457 1.00 95.88 82 ASP A N 1
ATOM 730 C CA . ASP A 1 82 ? 16.825 -0.016 2.807 1.00 95.88 82 ASP A CA 1
ATOM 731 C C . ASP A 1 82 ? 16.848 0.504 1.365 1.00 95.88 82 ASP A C 1
ATOM 733 O O . ASP A 1 82 ? 17.748 1.253 0.996 1.00 95.88 82 ASP A O 1
ATOM 737 N N . ARG A 1 83 ? 15.779 0.269 0.593 1.00 95.06 83 ARG A N 1
ATOM 738 C CA . ARG A 1 83 ? 15.648 0.808 -0.771 1.00 95.06 83 ARG A CA 1
ATOM 739 C C . ARG A 1 83 ? 15.734 2.335 -0.821 1.00 95.06 83 ARG A C 1
ATOM 741 O O . ARG A 1 83 ? 16.321 2.896 -1.741 1.00 95.06 83 ARG A O 1
ATOM 748 N N . LYS A 1 84 ? 15.116 3.033 0.139 1.00 93.94 84 LYS A N 1
ATOM 749 C CA . LYS A 1 84 ? 15.199 4.502 0.215 1.00 93.94 84 LYS A CA 1
ATOM 750 C C . LYS A 1 84 ? 16.613 4.962 0.553 1.00 93.94 84 LYS A C 1
ATOM 752 O O . LYS A 1 84 ? 17.055 5.969 0.011 1.00 93.94 84 LYS A O 1
ATOM 757 N N . LYS A 1 85 ? 17.298 4.251 1.448 1.00 94.81 85 LYS A N 1
ATOM 758 C CA . LYS A 1 85 ? 18.686 4.529 1.818 1.00 94.81 85 LYS A CA 1
ATOM 759 C C . LYS A 1 85 ? 19.618 4.329 0.621 1.00 94.81 85 LYS A C 1
ATOM 761 O O . LYS A 1 85 ? 20.404 5.219 0.327 1.00 94.81 85 LYS A O 1
ATOM 766 N N . GLU A 1 86 ? 19.476 3.220 -0.098 1.00 93.19 86 GLU A N 1
ATOM 767 C CA . GLU A 1 86 ? 20.220 2.939 -1.331 1.00 93.19 86 GLU A CA 1
ATOM 768 C C . GLU A 1 86 ? 19.965 4.004 -2.397 1.00 93.19 86 GLU A C 1
ATOM 770 O O . GLU A 1 86 ? 20.913 4.546 -2.952 1.00 93.19 86 GLU A O 1
ATOM 775 N N . GLY A 1 87 ? 18.702 4.373 -2.635 1.00 92.50 87 GLY A N 1
ATOM 776 C CA . GLY A 1 87 ? 18.362 5.423 -3.598 1.00 92.50 87 GLY A CA 1
ATOM 777 C C . GLY A 1 87 ? 19.004 6.775 -3.268 1.00 92.50 87 GLY A C 1
ATOM 778 O O . GLY A 1 87 ? 19.496 7.448 -4.168 1.00 92.50 87 GLY A O 1
ATOM 779 N N . LYS A 1 88 ? 19.057 7.150 -1.982 1.00 91.25 88 LYS A N 1
ATOM 780 C CA . LYS A 1 88 ? 19.768 8.357 -1.527 1.00 91.25 88 LYS A CA 1
ATOM 781 C C . LYS A 1 88 ? 21.271 8.264 -1.764 1.00 91.25 88 LYS A C 1
ATOM 783 O O . LYS A 1 88 ? 21.857 9.219 -2.249 1.00 91.25 88 LYS A O 1
ATOM 788 N N . LEU A 1 89 ? 21.877 7.120 -1.449 1.00 90.69 89 LEU A N 1
ATOM 789 C CA . LEU A 1 89 ? 23.307 6.905 -1.655 1.00 90.69 89 LEU A CA 1
ATOM 790 C C . LEU A 1 89 ? 23.678 6.962 -3.143 1.00 90.69 89 LEU A C 1
ATOM 792 O O . LEU A 1 89 ? 24.699 7.533 -3.500 1.00 90.69 89 LEU A O 1
ATOM 796 N N . VAL A 1 90 ? 22.845 6.387 -4.015 1.00 90.25 90 VAL A N 1
ATOM 797 C CA . VAL A 1 90 ? 23.029 6.471 -5.470 1.00 90.25 90 VAL A CA 1
ATOM 798 C C . VAL A 1 90 ? 22.929 7.918 -5.943 1.00 90.25 90 VAL A C 1
ATOM 800 O O . VAL A 1 90 ? 23.783 8.347 -6.706 1.00 90.25 90 VAL A O 1
ATOM 803 N N . HIS A 1 91 ? 21.933 8.674 -5.471 1.00 85.31 91 HIS A N 1
ATOM 804 C CA . HIS A 1 91 ? 21.793 10.093 -5.806 1.00 85.31 91 HIS A CA 1
ATOM 805 C C . HIS A 1 91 ? 23.025 10.900 -5.392 1.00 85.31 91 HIS A C 1
ATOM 807 O O . HIS A 1 91 ? 23.602 11.588 -6.222 1.00 85.31 91 HIS A O 1
ATOM 813 N N . GLN A 1 92 ? 23.474 10.720 -4.148 1.00 85.38 92 GLN A N 1
ATOM 814 C CA . GLN A 1 92 ? 24.664 11.376 -3.618 1.00 85.38 92 GLN A CA 1
ATOM 815 C C . GLN A 1 92 ? 25.913 11.044 -4.446 1.00 85.38 92 GLN A C 1
ATOM 817 O O . GLN A 1 92 ? 26.648 11.937 -4.848 1.00 85.38 92 GLN A O 1
ATOM 822 N N . ARG A 1 93 ? 26.131 9.763 -4.772 1.00 82.69 93 ARG A N 1
ATOM 823 C CA . ARG A 1 93 ? 27.252 9.355 -5.632 1.00 82.69 93 ARG A CA 1
ATOM 824 C C . ARG A 1 93 ? 27.162 9.962 -7.026 1.00 82.69 93 ARG A C 1
ATOM 826 O O . ARG A 1 93 ? 28.191 10.282 -7.605 1.00 82.69 93 ARG A O 1
ATOM 833 N N . LEU A 1 94 ? 25.965 10.074 -7.596 1.00 83.44 94 LEU A N 1
ATOM 834 C CA . LEU A 1 94 ? 25.793 10.734 -8.886 1.00 83.44 94 LEU A CA 1
ATOM 835 C C . LEU A 1 94 ? 26.155 12.218 -8.774 1.00 83.44 94 LEU A C 1
ATOM 837 O O . LEU A 1 94 ? 26.910 12.695 -9.609 1.00 83.44 94 LEU A O 1
ATOM 841 N N . GLU A 1 95 ? 25.700 12.925 -7.739 1.00 79.56 95 GLU A N 1
ATOM 842 C CA . GLU A 1 95 ? 26.064 14.329 -7.481 1.00 79.56 95 GLU A CA 1
ATOM 843 C C . GLU A 1 95 ? 27.582 14.520 -7.336 1.00 79.56 95 GLU A C 1
ATOM 845 O O . GLU A 1 95 ? 28.137 15.419 -7.957 1.00 79.56 95 GLU A O 1
ATOM 850 N N . GLU A 1 96 ? 28.265 13.631 -6.609 1.00 75.88 96 GLU A N 1
ATOM 851 C CA . GLU A 1 96 ? 29.725 13.657 -6.412 1.00 75.88 96 GLU A CA 1
ATOM 852 C C . GLU A 1 96 ? 30.531 13.373 -7.698 1.00 75.88 96 GLU A C 1
ATOM 854 O O . GLU A 1 96 ? 31.667 13.822 -7.817 1.00 75.88 96 GLU A O 1
ATOM 859 N N . ASN A 1 97 ? 29.965 12.638 -8.665 1.00 69.19 97 ASN A N 1
ATOM 860 C CA . ASN A 1 97 ? 30.618 12.301 -9.941 1.00 69.19 97 ASN A CA 1
ATOM 861 C C . ASN A 1 97 ? 30.245 13.247 -11.099 1.00 69.19 97 ASN A C 1
ATOM 863 O O . ASN A 1 97 ? 30.685 13.031 -12.229 1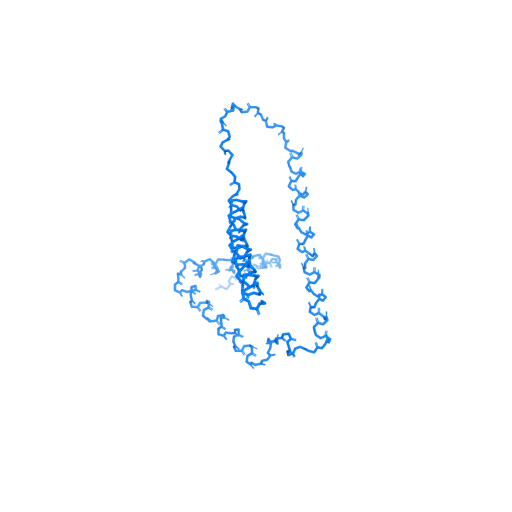.00 69.19 97 ASN A O 1
ATOM 867 N N . ASN A 1 98 ? 29.431 14.277 -10.855 1.00 65.94 98 ASN A N 1
ATOM 868 C CA . ASN A 1 98 ? 29.196 15.329 -11.838 1.00 65.94 98 ASN A CA 1
ATOM 869 C C . ASN A 1 98 ? 30.288 16.403 -11.722 1.00 65.94 98 ASN A C 1
ATOM 871 O O . ASN A 1 98 ? 30.731 16.737 -10.625 1.00 65.94 98 ASN A O 1
ATOM 875 N N . ALA A 1 99 ? 30.725 16.950 -12.862 1.00 64.88 99 ALA A N 1
ATOM 876 C CA . ALA A 1 99 ? 31.628 18.098 -12.885 1.00 64.88 99 ALA A CA 1
ATOM 877 C C . ALA A 1 99 ? 31.025 19.256 -12.063 1.00 64.88 99 ALA A C 1
ATOM 879 O O . ALA A 1 99 ? 29.797 19.409 -12.069 1.00 64.88 99 ALA A O 1
A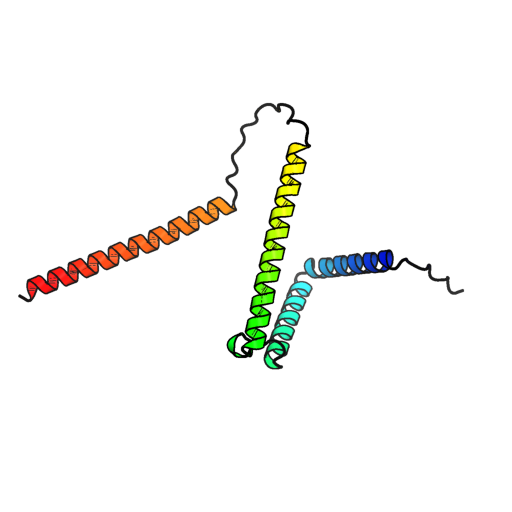TOM 880 N N . PRO A 1 100 ? 31.845 20.073 -11.369 1.00 66.31 100 PRO A N 1
ATOM 881 C CA . PRO A 1 100 ? 31.332 21.229 -10.644 1.00 66.31 100 PRO A CA 1
ATOM 882 C C . PRO A 1 100 ? 30.477 22.077 -11.594 1.00 66.31 100 PRO A C 1
ATOM 884 O O . PRO A 1 100 ? 30.857 22.236 -12.761 1.00 66.31 100 PRO A O 1
ATOM 887 N N . PRO A 1 101 ? 29.319 22.589 -11.137 1.00 62.56 101 PRO A N 1
ATOM 888 C CA . PRO A 1 101 ? 28.466 23.402 -11.985 1.00 62.56 101 PRO A CA 1
ATOM 889 C C . PRO A 1 101 ? 29.302 24.555 -12.537 1.00 62.56 101 PRO A C 1
ATOM 891 O O . PRO A 1 101 ? 29.935 25.298 -11.786 1.00 62.56 101 PRO A O 1
ATOM 894 N N . THR A 1 102 ? 29.345 24.671 -13.864 1.00 61.72 102 THR A N 1
ATOM 895 C CA . THR A 1 102 ? 29.919 25.838 -14.534 1.00 61.72 102 THR A CA 1
ATOM 896 C C . THR A 1 102 ? 29.218 27.064 -13.944 1.00 61.72 102 THR A C 1
ATOM 898 O O . THR A 1 102 ? 27.989 27.019 -13.841 1.00 61.72 102 THR A O 1
ATOM 901 N N . PRO A 1 103 ? 29.933 28.113 -13.496 1.00 62.94 103 PRO A N 1
ATOM 902 C CA . PRO A 1 103 ? 29.301 29.250 -12.841 1.00 62.94 103 PRO A CA 1
ATOM 903 C C . PRO A 1 103 ? 28.334 29.913 -13.825 1.00 62.94 103 PRO A C 1
ATOM 905 O O . PRO A 1 103 ? 28.733 30.645 -14.728 1.00 62.94 103 PRO A O 1
ATOM 908 N N . HIS A 1 104 ? 27.050 29.594 -13.687 1.00 54.31 104 HIS A N 1
ATOM 909 C CA . HIS A 1 104 ? 25.976 30.251 -14.410 1.00 54.31 104 HIS A CA 1
ATOM 910 C C . HIS A 1 104 ? 25.782 31.633 -13.764 1.00 54.31 104 HIS A C 1
ATOM 912 O O . HIS A 1 104 ? 25.880 31.734 -12.536 1.00 54.31 104 HIS A O 1
ATOM 918 N N . PRO A 1 105 ? 25.519 32.704 -14.540 1.00 59.84 105 PRO A N 1
ATOM 919 C CA . PRO A 1 105 ? 25.205 33.997 -13.955 1.00 59.84 105 PRO A CA 1
ATOM 920 C C . PRO A 1 105 ? 23.993 33.815 -13.044 1.00 59.84 105 PRO A C 1
ATOM 922 O O . PRO A 1 105 ? 23.007 33.201 -13.456 1.00 59.84 105 PRO A O 1
ATOM 925 N N . MET A 1 106 ? 24.109 34.295 -11.806 1.00 52.34 106 MET A N 1
ATOM 926 C CA . MET A 1 106 ? 23.082 34.184 -10.777 1.00 52.34 106 MET A CA 1
ATOM 927 C C . MET A 1 106 ? 21.790 34.843 -11.259 1.00 52.34 106 MET A C 1
ATOM 929 O O . MET A 1 106 ? 21.608 36.050 -11.144 1.00 52.34 106 MET A O 1
ATOM 933 N N . LEU A 1 107 ? 20.896 34.046 -11.836 1.00 55.78 107 LEU A N 1
ATOM 934 C CA . LEU A 1 107 ? 19.487 34.385 -11.891 1.00 55.78 107 LEU A CA 1
ATOM 935 C C . LEU A 1 107 ? 18.947 34.058 -10.508 1.00 55.78 107 LEU A C 1
ATOM 937 O O . LEU A 1 107 ? 19.028 32.900 -10.098 1.00 55.78 107 LEU A O 1
ATOM 941 N N . ASP A 1 108 ? 18.470 35.084 -9.803 1.00 52.97 108 ASP A N 1
ATOM 942 C CA . ASP A 1 108 ? 17.911 35.008 -8.455 1.00 52.97 108 ASP A CA 1
ATOM 943 C C . ASP A 1 108 ? 17.137 33.700 -8.253 1.00 52.97 108 ASP A C 1
ATOM 945 O O . ASP A 1 108 ? 16.048 33.498 -8.803 1.00 52.97 108 ASP A O 1
ATOM 949 N N . GLU A 1 109 ? 17.726 32.780 -7.483 1.00 51.69 109 GLU A N 1
ATOM 950 C CA . GLU A 1 109 ? 17.075 31.536 -7.106 1.00 51.69 109 GLU A CA 1
ATOM 951 C C . GLU A 1 109 ? 15.849 31.892 -6.270 1.00 51.69 109 GLU A C 1
ATOM 953 O O . GLU A 1 109 ? 15.914 32.117 -5.060 1.00 51.69 109 GLU A O 1
ATOM 958 N N . VAL A 1 110 ? 14.688 31.922 -6.919 1.00 55.53 110 VAL A N 1
ATOM 959 C CA . VAL A 1 110 ? 13.402 31.910 -6.236 1.00 55.53 110 VAL A CA 1
ATOM 960 C C . VAL A 1 110 ? 13.360 30.605 -5.448 1.00 55.53 110 VAL A C 1
ATOM 962 O O . VAL A 1 110 ? 13.032 29.555 -5.998 1.00 55.53 110 VAL A O 1
ATOM 965 N N . HIS A 1 111 ? 13.726 30.661 -4.164 1.00 50.69 111 HIS A N 1
ATOM 966 C CA . HIS A 1 111 ? 13.622 29.560 -3.212 1.00 50.69 111 HIS A CA 1
ATOM 967 C C . HIS A 1 111 ? 12.170 29.065 -3.175 1.00 50.69 111 HIS A C 1
ATOM 969 O O . HIS A 1 111 ? 11.318 29.535 -2.411 1.00 50.69 111 HIS A O 1
ATOM 975 N N . GLN A 1 112 ? 11.859 28.100 -4.040 1.00 55.34 112 GLN A N 1
ATOM 976 C CA . GLN A 1 112 ? 10.594 27.390 -4.033 1.00 55.34 112 GLN A CA 1
ATOM 977 C C . GLN A 1 112 ? 10.602 26.461 -2.820 1.00 55.34 112 GLN A C 1
ATOM 979 O O . GLN A 1 112 ? 10.924 25.283 -2.920 1.00 55.34 112 GLN A O 1
ATOM 984 N N . GLU A 1 113 ? 10.258 27.011 -1.652 1.00 56.06 113 GLU A N 1
ATOM 985 C CA . GLU A 1 113 ? 9.978 26.244 -0.436 1.00 56.06 113 GLU A CA 1
ATOM 986 C C . GLU A 1 113 ? 9.115 25.026 -0.788 1.00 56.06 113 GLU A C 1
ATOM 988 O O . GLU A 1 113 ? 7.955 25.167 -1.197 1.00 56.06 113 GLU A O 1
ATOM 993 N N . ASP A 1 114 ? 9.703 23.843 -0.614 1.00 63.41 114 ASP A N 1
ATOM 994 C CA . ASP A 1 114 ? 9.165 22.555 -1.025 1.00 63.41 114 ASP A CA 1
ATOM 995 C C . ASP A 1 114 ? 7.693 22.426 -0.586 1.00 63.41 114 ASP A C 1
ATOM 997 O O . ASP A 1 114 ? 7.345 22.583 0.593 1.00 63.41 114 ASP A O 1
ATOM 1001 N N . ARG A 1 115 ? 6.774 22.169 -1.526 1.00 59.53 115 ARG A N 1
ATOM 1002 C CA . ARG A 1 115 ? 5.307 22.248 -1.311 1.00 59.53 115 ARG A CA 1
ATOM 1003 C C . ARG A 1 115 ? 4.834 21.430 -0.096 1.00 59.53 115 ARG A C 1
ATOM 1005 O O . ARG A 1 115 ? 3.832 21.759 0.543 1.00 59.53 115 ARG A O 1
ATOM 1012 N N . ARG A 1 116 ? 5.576 20.368 0.238 1.00 60.31 116 ARG A N 1
ATOM 1013 C CA . ARG A 1 116 ? 5.366 19.482 1.395 1.00 60.31 116 ARG A CA 1
ATOM 1014 C C . ARG A 1 116 ? 5.709 20.145 2.733 1.00 60.31 116 ARG A C 1
ATOM 1016 O O . ARG A 1 116 ? 4.943 19.991 3.685 1.00 60.31 116 ARG A O 1
ATOM 1023 N N . LEU A 1 117 ? 6.797 20.915 2.799 1.00 65.19 117 LEU A N 1
ATOM 1024 C CA . LEU A 1 117 ? 7.202 21.677 3.987 1.00 65.19 117 LEU A CA 1
ATOM 1025 C C . LEU A 1 117 ? 6.156 22.746 4.329 1.00 65.19 117 LEU A C 1
ATOM 1027 O O . LEU A 1 117 ? 5.748 22.860 5.488 1.00 65.19 117 LEU A O 1
ATOM 1031 N N . ARG A 1 118 ? 5.619 23.452 3.321 1.00 70.00 118 ARG A N 1
ATOM 1032 C CA . ARG A 1 118 ? 4.526 24.426 3.513 1.00 70.00 118 ARG A CA 1
ATOM 1033 C C . ARG A 1 118 ? 3.264 23.790 4.107 1.00 70.00 118 ARG A C 1
ATOM 1035 O O . ARG A 1 118 ? 2.704 24.320 5.068 1.00 70.00 118 ARG A O 1
ATOM 1042 N N . GLN A 1 119 ? 2.835 22.638 3.584 1.00 72.44 119 GLN A N 1
ATOM 1043 C CA . GLN A 1 119 ? 1.665 21.923 4.112 1.00 72.44 119 GLN A CA 1
ATOM 1044 C C . GLN A 1 119 ? 1.883 21.400 5.542 1.00 72.44 119 GLN A C 1
ATOM 1046 O O . GLN A 1 119 ? 0.959 21.454 6.355 1.00 72.44 119 GLN A O 1
ATOM 1051 N N . GLY A 1 120 ? 3.093 20.935 5.874 1.00 76.38 120 GLY A N 1
ATOM 1052 C CA . GLY A 1 120 ? 3.454 20.515 7.233 1.00 76.38 120 GLY A CA 1
ATOM 1053 C C . GLY A 1 120 ? 3.373 21.667 8.238 1.00 76.38 120 GLY A C 1
ATOM 1054 O O . GLY A 1 120 ? 2.666 21.562 9.242 1.00 76.38 120 GLY A O 1
ATOM 1055 N N . LYS A 1 121 ? 4.000 22.807 7.913 1.00 81.12 121 LYS A N 1
ATOM 1056 C CA . LYS A 1 121 ? 3.960 24.040 8.723 1.00 81.12 121 LYS A CA 1
ATOM 1057 C C . LYS A 1 121 ? 2.519 24.535 8.950 1.00 81.12 121 LYS A C 1
ATOM 1059 O O . LYS A 1 121 ? 2.197 25.037 10.026 1.00 81.12 121 LYS A O 1
ATOM 1064 N N . LEU A 1 122 ? 1.631 24.390 7.959 1.00 81.38 122 LEU A N 1
ATOM 1065 C CA . LEU A 1 122 ? 0.221 24.785 8.080 1.00 81.38 122 LEU A CA 1
ATOM 1066 C C . LEU A 1 122 ? -0.559 23.872 9.041 1.00 81.38 122 LEU A C 1
ATOM 1068 O O . LEU A 1 122 ? -1.286 24.367 9.901 1.00 81.38 122 LEU A O 1
ATOM 1072 N N . LYS A 1 123 ? -0.371 22.548 8.947 1.00 86.44 123 LYS A N 1
ATOM 1073 C CA . LYS A 1 123 ? -1.016 21.576 9.849 1.00 86.44 123 LYS A CA 1
ATOM 1074 C C . LYS A 1 123 ? -0.612 21.792 11.307 1.00 86.44 123 LYS A C 1
ATOM 1076 O O . LYS A 1 123 ? -1.478 21.770 12.178 1.00 86.44 123 LYS A O 1
ATOM 1081 N N . ILE A 1 124 ? 0.673 22.056 11.554 1.00 89.12 124 ILE A N 1
ATOM 1082 C CA . ILE A 1 124 ? 1.196 22.369 12.892 1.00 89.12 124 ILE A CA 1
ATOM 1083 C C . ILE A 1 124 ? 0.528 23.633 13.442 1.00 89.12 124 ILE A C 1
ATOM 1085 O O . ILE A 1 124 ? -0.003 23.603 14.548 1.00 89.12 124 ILE A O 1
ATOM 1089 N N . ARG A 1 125 ? 0.457 24.715 12.652 1.00 90.88 125 ARG A N 1
ATOM 1090 C CA . ARG A 1 125 ? -0.207 25.964 13.071 1.00 90.88 125 ARG A CA 1
ATOM 1091 C C . ARG A 1 125 ? -1.676 25.762 13.442 1.00 90.88 125 ARG A C 1
ATOM 1093 O O . ARG A 1 125 ? -2.118 26.254 14.477 1.00 90.88 125 ARG A O 1
ATOM 1100 N N . VAL A 1 126 ? -2.430 25.018 12.631 1.00 93.44 126 VAL A N 1
ATOM 1101 C CA . VAL A 1 126 ? -3.844 24.720 12.918 1.00 93.44 126 VAL A CA 1
ATOM 1102 C C . VAL A 1 126 ? -3.987 23.896 14.200 1.00 93.44 126 VAL A C 1
ATOM 1104 O O . VAL A 1 126 ? -4.883 24.161 15.000 1.00 93.44 126 VAL A O 1
ATOM 1107 N N . HIS A 1 127 ? -3.108 22.916 14.413 1.00 95.19 127 HIS A N 1
ATOM 1108 C CA . HIS A 1 127 ? -3.123 22.087 15.615 1.00 95.19 127 HIS A CA 1
ATOM 1109 C C . HIS A 1 127 ? -2.801 22.896 16.879 1.00 95.19 127 HIS A C 1
ATOM 1111 O O . HIS A 1 127 ? -3.568 22.842 17.838 1.00 95.19 127 HIS A O 1
ATOM 1117 N N . LEU A 1 128 ? -1.744 23.714 16.848 1.00 94.69 128 LEU A N 1
ATOM 1118 C CA . LEU A 1 128 ? -1.368 24.592 17.959 1.00 94.69 128 LEU A CA 1
ATOM 1119 C C . LEU A 1 128 ? -2.482 25.584 18.307 1.00 94.69 128 LEU A C 1
ATOM 1121 O O . LEU A 1 128 ? -2.788 25.771 19.479 1.00 94.69 128 LEU A O 1
ATOM 1125 N N . ARG A 1 129 ? -3.165 26.154 17.304 1.00 95.69 129 ARG A N 1
ATOM 1126 C CA . ARG A 1 129 ? -4.321 27.033 17.541 1.00 95.69 129 ARG A CA 1
ATOM 1127 C C . ARG A 1 129 ? -5.444 26.315 18.294 1.00 95.69 129 ARG A C 1
ATOM 1129 O O . ARG A 1 129 ? -6.017 26.884 19.215 1.00 95.69 129 ARG A O 1
ATOM 1136 N N . LYS A 1 130 ? -5.747 25.063 17.931 1.00 96.19 130 LYS A N 1
ATOM 1137 C CA . LYS A 1 130 ? -6.758 24.257 18.636 1.00 96.19 130 LYS A CA 1
ATOM 1138 C C . LYS A 1 130 ? -6.356 23.976 20.084 1.00 96.19 130 LYS A C 1
ATOM 1140 O O . LYS A 1 130 ? -7.199 24.103 20.966 1.00 96.19 130 LYS A O 1
ATOM 1145 N N . LEU A 1 131 ? -5.090 23.626 20.325 1.00 95.69 131 LEU A N 1
ATOM 1146 C CA . LEU A 1 131 ? -4.577 23.392 21.677 1.00 95.69 131 LEU A CA 1
ATOM 1147 C C . LEU A 1 131 ? -4.644 24.662 22.530 1.00 95.69 131 LEU A C 1
ATOM 1149 O O . LEU A 1 131 ? -5.173 24.612 23.634 1.00 95.69 131 LEU A O 1
ATOM 1153 N N . ASN A 1 132 ? -4.209 25.804 21.996 1.00 96.25 132 ASN A N 1
ATOM 1154 C CA . ASN A 1 132 ? -4.252 27.081 22.710 1.00 96.25 132 ASN A CA 1
ATOM 1155 C C . ASN A 1 132 ? -5.685 27.500 23.060 1.00 96.25 132 ASN A C 1
ATOM 1157 O O . ASN A 1 132 ? -5.940 27.918 24.186 1.00 96.25 132 ASN A O 1
ATOM 1161 N N . ASN A 1 133 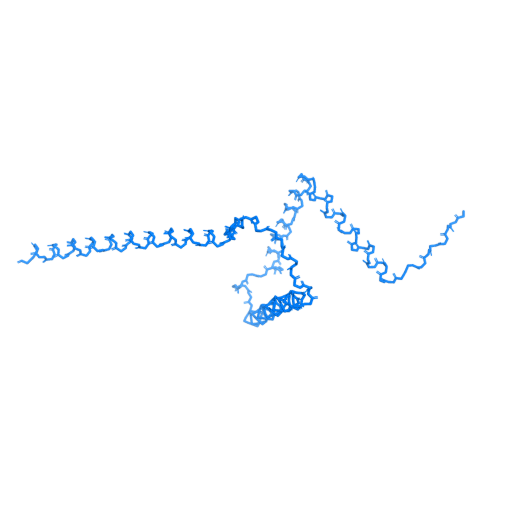? -6.636 27.317 22.139 1.00 96.81 133 ASN A N 1
ATOM 1162 C CA . ASN A 1 133 ? -8.049 27.560 22.430 1.00 96.81 133 ASN A CA 1
ATOM 1163 C C . ASN A 1 133 ? -8.561 26.642 23.548 1.00 96.81 133 ASN A C 1
ATOM 1165 O O . ASN A 1 133 ? -9.301 27.097 24.417 1.00 96.81 133 ASN A O 1
ATOM 1169 N N . LYS A 1 134 ? -8.155 25.363 23.553 1.00 96.12 134 LYS A N 1
ATOM 1170 C CA . LYS A 1 134 ? -8.575 24.421 24.595 1.00 96.12 134 LYS A CA 1
ATOM 1171 C C . LYS A 1 134 ? -7.970 24.758 25.955 1.00 96.12 134 LYS A C 1
ATOM 1173 O O . LYS A 1 134 ? -8.667 24.672 26.959 1.00 96.12 134 LYS A O 1
ATOM 1178 N N . ILE A 1 135 ? -6.705 25.176 25.983 1.00 96.56 135 ILE A N 1
ATOM 1179 C CA . ILE A 1 135 ? -6.048 25.672 27.196 1.00 96.56 135 ILE A CA 1
ATOM 1180 C C . ILE A 1 135 ? -6.819 26.876 27.742 1.00 96.56 135 ILE A C 1
ATOM 1182 O O . ILE A 1 135 ? -7.148 26.883 28.921 1.00 96.56 135 ILE A O 1
ATOM 1186 N N . ALA A 1 136 ? -7.176 27.843 26.892 1.00 96.31 136 ALA A N 1
ATOM 1187 C CA . ALA A 1 136 ? -7.941 29.020 27.305 1.00 96.31 136 ALA A CA 1
ATOM 1188 C C . ALA A 1 136 ? -9.343 28.674 27.848 1.00 96.31 136 ALA A C 1
ATOM 1190 O O . ALA A 1 136 ? -9.807 29.266 28.818 1.00 96.31 136 ALA A O 1
ATOM 1191 N N . GLU A 1 137 ? -10.022 27.698 27.246 1.00 96.50 137 GLU A N 1
ATOM 1192 C CA . GLU A 1 137 ? -11.319 27.218 27.732 1.00 96.50 137 GLU A CA 1
ATOM 1193 C C . GLU A 1 137 ? -11.194 26.584 29.127 1.00 96.50 137 GLU A C 1
ATOM 1195 O O . GLU A 1 137 ? -11.965 26.898 30.034 1.00 96.50 137 GLU A O 1
ATOM 1200 N N . LEU A 1 138 ? -10.190 25.723 29.317 1.00 96.06 138 LEU A N 1
ATOM 1201 C CA . LEU A 1 138 ? -9.943 25.048 30.591 1.00 96.06 138 LEU A CA 1
ATOM 1202 C C . LEU A 1 138 ? -9.515 26.029 31.688 1.00 96.06 138 LEU A C 1
ATOM 1204 O O . LEU A 1 138 ? -9.963 25.902 32.826 1.00 96.06 138 LEU A O 1
ATOM 1208 N N . THR A 1 139 ? -8.699 27.036 31.367 1.00 95.25 139 THR A N 1
ATOM 1209 C CA . THR A 1 139 ? -8.318 28.067 32.343 1.00 95.25 139 THR A CA 1
ATOM 1210 C C . THR A 1 139 ? -9.517 28.913 32.764 1.00 95.25 139 THR A C 1
ATOM 1212 O O . THR A 1 139 ? -9.648 29.221 33.947 1.00 95.25 139 THR A O 1
ATOM 1215 N N . GLN A 1 140 ? -10.438 29.228 31.846 1.00 94.06 140 GLN A N 1
ATOM 1216 C CA . GLN A 1 140 ? -11.695 29.899 32.191 1.00 94.06 140 GLN A CA 1
ATOM 1217 C C . GLN A 1 140 ? -12.600 29.033 33.072 1.00 94.06 140 GLN A C 1
ATOM 1219 O O . GLN A 1 140 ? -13.195 29.552 34.014 1.00 94.06 140 GLN A O 1
ATOM 1224 N N . GLN A 1 141 ? -12.710 27.731 32.795 1.00 93.56 141 GLN A N 1
ATOM 1225 C CA . GLN A 1 141 ? -13.483 26.806 33.632 1.00 93.56 141 GLN A CA 1
ATOM 1226 C C . GLN A 1 141 ? -12.901 26.722 35.044 1.00 93.56 141 GLN A C 1
ATOM 1228 O O . GLN A 1 141 ? -13.634 26.915 36.008 1.00 93.56 141 GLN A O 1
ATOM 1233 N N . LEU A 1 142 ? -11.582 26.554 35.173 1.00 93.19 142 LEU A N 1
ATOM 1234 C CA . LEU A 1 142 ? -10.906 26.562 36.472 1.00 93.19 142 LEU A CA 1
ATOM 1235 C C . LEU A 1 142 ? -11.105 27.882 37.222 1.00 93.19 142 LEU A C 1
ATOM 1237 O O . LEU A 1 142 ? -11.317 27.870 38.429 1.00 93.19 142 LEU A O 1
ATOM 1241 N N . ALA A 1 143 ? -11.068 29.022 36.529 1.00 91.50 143 ALA A N 1
ATOM 1242 C CA . ALA A 1 143 ? -11.328 30.318 37.149 1.00 91.50 143 ALA A CA 1
ATOM 1243 C C . ALA A 1 143 ? -12.782 30.453 37.636 1.00 91.50 143 ALA A C 1
ATOM 1245 O O . ALA A 1 143 ? -13.015 31.025 38.697 1.00 91.50 143 ALA A O 1
ATOM 1246 N N . LYS A 1 144 ? -13.757 29.920 36.889 1.00 90.44 144 LYS A N 1
ATOM 1247 C CA . LYS A 1 144 ? -15.173 29.902 37.292 1.00 90.44 144 LYS A CA 1
ATOM 1248 C C . LYS A 1 144 ? -15.411 28.997 38.495 1.00 90.44 144 LYS A C 1
ATOM 1250 O O . LYS A 1 144 ? -16.081 29.419 39.426 1.00 90.44 144 LYS A O 1
ATOM 1255 N N . GLU A 1 145 ? -14.845 27.795 38.490 1.00 90.19 145 GLU A N 1
ATOM 1256 C CA . GLU A 1 145 ? -14.961 26.857 39.611 1.00 90.19 145 GLU A CA 1
ATOM 1257 C C . GLU A 1 145 ? -14.298 27.417 40.876 1.00 90.19 145 GLU A C 1
ATOM 1259 O O . GLU A 1 145 ? -14.903 27.378 41.940 1.00 90.19 145 GLU A O 1
ATOM 1264 N N . LYS A 1 146 ? -13.130 28.066 40.753 1.00 89.19 146 LYS A N 1
ATOM 1265 C CA . LYS A 1 146 ? -12.500 28.786 41.873 1.00 89.19 146 LYS A CA 1
ATOM 1266 C C . LYS A 1 146 ? -13.353 29.934 42.416 1.00 89.19 146 LYS A C 1
ATOM 1268 O O . LYS A 1 146 ? -13.350 30.169 43.614 1.00 89.19 146 LYS A O 1
ATOM 1273 N N . LYS A 1 147 ? -14.058 30.677 41.556 1.00 85.06 147 LYS A N 1
ATOM 1274 C CA . LYS A 1 147 ? -14.970 31.743 42.008 1.00 85.06 147 LYS A CA 1
ATOM 1275 C C . LYS A 1 147 ? -16.187 31.172 42.734 1.00 85.06 147 LYS A C 1
ATOM 1277 O O . LYS A 1 147 ? -16.509 31.650 43.810 1.00 85.06 1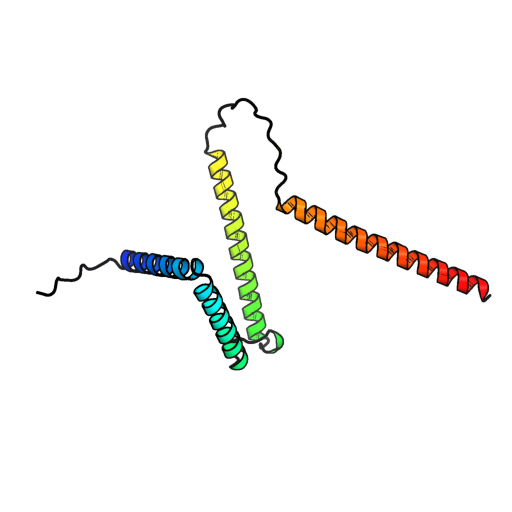47 LYS A O 1
ATOM 1282 N N . LYS A 1 148 ? -16.793 30.108 42.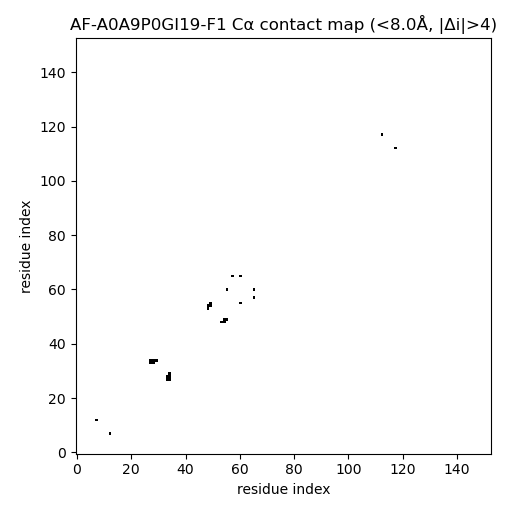198 1.00 84.06 148 LYS A N 1
ATOM 1283 C CA . LYS A 1 148 ? -17.906 29.407 42.854 1.00 84.06 148 LYS A CA 1
ATOM 1284 C C . LYS A 1 148 ? -17.519 28.835 44.217 1.00 84.06 148 LYS A C 1
ATOM 1286 O O . LYS A 1 148 ? -18.315 28.923 45.136 1.00 84.06 148 LYS A O 1
ATOM 1291 N N . SER A 1 149 ? -16.315 28.273 44.362 1.00 74.75 149 SER A N 1
ATOM 1292 C CA . SER A 1 149 ? -15.860 27.757 45.659 1.00 74.75 149 SER A CA 1
ATOM 1293 C C . SER A 1 149 ? -15.640 28.858 46.698 1.00 74.75 149 SER A C 1
ATOM 1295 O O . SER A 1 149 ? -15.765 28.582 47.875 1.00 74.75 149 SER A O 1
ATOM 1297 N N . ILE A 1 150 ? -15.321 30.088 46.276 1.00 79.62 150 ILE A N 1
ATOM 1298 C CA . ILE A 1 150 ? -15.140 31.241 47.177 1.00 79.62 150 ILE A CA 1
ATOM 1299 C C . ILE A 1 150 ? -16.488 31.867 47.578 1.00 79.62 150 ILE A C 1
ATOM 1301 O O . ILE A 1 150 ? -16.586 32.450 48.645 1.00 79.62 150 ILE A O 1
ATOM 1305 N N . GLU A 1 151 ? -17.522 31.769 46.735 1.00 66.94 151 GLU A N 1
ATOM 1306 C CA . GLU A 1 151 ? -18.869 32.299 47.020 1.00 66.94 151 GLU A CA 1
ATOM 1307 C C . GLU A 1 151 ? -19.754 31.340 47.848 1.00 66.94 151 GLU A C 1
ATOM 1309 O O . GLU A 1 151 ? -20.849 31.728 48.253 1.00 66.94 151 GLU A O 1
ATOM 1314 N N . CYS A 1 152 ? -19.322 30.092 48.072 1.00 56.09 152 CYS A N 1
ATOM 1315 C CA . CYS A 1 152 ? -20.056 29.076 48.843 1.00 56.09 152 CYS A CA 1
ATOM 1316 C C . CYS A 1 152 ? -19.471 28.780 50.241 1.00 56.09 152 CYS A C 1
ATOM 1318 O O . CYS A 1 152 ? -20.034 27.927 50.929 1.00 56.09 152 CYS A O 1
ATOM 1320 N N . ASP A 1 153 ? -18.400 29.473 50.641 1.00 49.56 153 ASP A N 1
ATOM 1321 C CA . ASP A 1 153 ? -17.875 29.538 52.017 1.00 49.56 153 ASP A CA 1
ATOM 1322 C C . ASP A 1 153 ? -18.298 30.867 52.673 1.00 49.56 153 ASP A C 1
ATOM 1324 O O . ASP A 1 153 ? -18.606 30.861 53.887 1.00 49.56 153 ASP A O 1
#

Secondary structure (DSSP, 8-state):
-PPPPP---HHHHHHHHHHHHHHHHHHHHT-HHHHHHHHHHHHHHHHHHHHTTSS--TTTS-HHHHHHHHHHHHHHHHHHHHHHHHHHHHHHHHHHTSPPPP------------HHHHHHHHHHHHHHHHHHHHHHHHHHHHHHHHHHHHH--

Mean predicted aligned error: 16.51 Å

Sequence (153 aa):
MVRPKRKCSDEERKQKQRETVKRFREKIRNNSNKYEEAKRNERERYYNRKEVGKIKSISQMSYRERSQQRKEWRERSKRCYDRKKEGKLVHQRLEENNAPPTPHPMLDEVHQEDRRLRQGKLKIRVHLRKLNNKIAELTQQLAKEKKKSIECD

Solvent-accessible surface area (backbone atoms only — not comparable to full-atom values): 9016 Å² total; per-residue (Å²): 136,84,79,81,79,79,86,70,53,72,65,57,50,53,50,53,50,52,52,52,53,49,53,52,53,48,58,32,64,77,32,65,70,56,37,52,50,51,51,50,54,51,51,51,52,50,50,54,35,38,74,74,54,76,50,66,52,79,87,74,42,51,72,66,56,50,51,51,52,51,52,52,50,54,51,54,50,49,54,52,49,51,51,52,52,52,52,50,51,53,50,51,51,50,60,74,73,48,78,79,80,73,88,66,83,85,68,82,78,75,80,74,71,52,72,65,59,57,53,51,56,50,54,51,51,57,49,52,54,52,51,52,52,51,52,54,52,50,53,51,50,53,53,49,51,56,50,53,60,63,75,75,112

Radius of gyration: 29.85 Å; Cα contacts (8 Å, |Δi|>4): 14; chains: 1; bounding box: 52×57×98 Å

pLDDT: mean 84.78, std 13.97, range [49.56, 97.94]

Organism: NCBI:txid3402493

Foldseek 3Di:
DDDDDPDDPPVRVVVVVVVVVVVVVVVQVVDPVSVVVVVVVVVVVVVVCVVVVVDDDPVRDDPVRNVVVVVVVVVVVVVVVVVVVVVVVVVVVVVVPDDDPDDDPDPPPPPPPDPVVVVVVVVVVVVVVVVVVVVVVVVVVVVVVVVVVVVVD